Protein AF-A0A7S2KKJ2-F1 (afdb_monomer_lite)

Foldseek 3Di:
DAQLEDEDADEDDDPDDDPPLVVVLVVCVVLPQCDCLLVYRSVRGHYHYHYHHDDPVLVVCVPPPVNPDPSDDDDDDDAFDPQDPVRDDPQVQLFVQLLVQLSVCVVVVVQPFFGGDWGKGWDFDWDADPVRDIHTQATPDMDIGTDGHPPDDPVVNVVSSCVRRVPVSGDPSRD

Radius of gyration: 21.84 Å; chains: 1; bounding box: 57×30×58 Å

Structure (mmCIF, N/CA/C/O backbone):
data_AF-A0A7S2KKJ2-F1
#
_entry.id   AF-A0A7S2KKJ2-F1
#
loop_
_atom_site.group_PDB
_atom_site.id
_atom_site.type_symbol
_atom_site.label_atom_id
_atom_site.label_alt_id
_atom_site.label_comp_id
_atom_site.label_asym_id
_atom_site.label_entity_id
_atom_site.label_seq_id
_atom_site.pdbx_PDB_ins_code
_atom_site.Cartn_x
_atom_site.Cartn_y
_atom_site.Cartn_z
_atom_site.occupancy
_atom_site.B_iso_or_equiv
_atom_site.auth_seq_id
_atom_site.auth_comp_id
_atom_site.auth_asym_id
_atom_site.auth_atom_id
_atom_site.pdbx_PDB_model_num
ATOM 1 N N . ALA A 1 1 ? 9.926 9.184 -8.977 1.00 64.06 1 ALA A N 1
ATOM 2 C CA . ALA A 1 1 ? 9.101 9.483 -10.165 1.00 64.06 1 ALA A CA 1
ATOM 3 C C . ALA A 1 1 ? 8.573 10.907 -10.055 1.00 64.06 1 ALA A C 1
ATOM 5 O O . ALA A 1 1 ? 8.377 11.385 -8.942 1.00 64.06 1 ALA A O 1
ATOM 6 N N . LYS A 1 2 ? 8.383 11.582 -11.185 1.00 77.19 2 LYS A N 1
ATOM 7 C CA . LYS A 1 2 ? 7.721 12.893 -11.295 1.00 77.19 2 LYS A CA 1
ATOM 8 C C . LYS A 1 2 ? 6.776 12.827 -12.502 1.00 77.19 2 LYS A C 1
ATOM 10 O O . LYS A 1 2 ? 6.754 11.793 -13.167 1.00 77.19 2 LYS A O 1
ATOM 15 N N . SER A 1 3 ? 5.989 13.870 -12.767 1.00 83.69 3 SER A N 1
ATOM 16 C CA . SER A 1 3 ? 5.039 13.913 -13.890 1.00 83.69 3 SER A CA 1
ATOM 17 C C . SER A 1 3 ? 5.644 13.316 -15.166 1.00 83.69 3 SER A C 1
ATOM 19 O O . SER A 1 3 ? 6.668 13.799 -15.650 1.00 83.69 3 SER A O 1
ATOM 21 N N . SER A 1 4 ? 5.037 12.227 -15.644 1.00 89.06 4 SER A N 1
ATOM 22 C CA . SER A 1 4 ? 5.403 11.512 -16.874 1.00 89.06 4 SER A CA 1
ATOM 23 C C . SER A 1 4 ? 6.849 10.975 -16.946 1.00 89.06 4 SER A C 1
ATOM 25 O O . SER A 1 4 ? 7.336 10.700 -18.042 1.00 89.06 4 SER A O 1
ATOM 27 N N . MET A 1 5 ? 7.550 10.790 -15.815 1.00 94.38 5 MET A N 1
ATOM 28 C CA . MET A 1 5 ? 8.922 10.253 -15.789 1.00 94.38 5 MET A CA 1
ATOM 29 C C . MET A 1 5 ? 9.211 9.334 -14.589 1.00 94.38 5 MET A C 1
ATOM 31 O O . MET A 1 5 ? 9.003 9.690 -13.420 1.00 94.38 5 MET A O 1
ATOM 35 N N . VAL A 1 6 ? 9.829 8.186 -14.880 1.00 96.19 6 VAL A N 1
ATOM 36 C CA . VAL A 1 6 ? 10.469 7.292 -13.907 1.00 96.19 6 VAL A CA 1
ATOM 37 C C . VAL A 1 6 ? 11.965 7.194 -14.212 1.00 96.19 6 VAL A C 1
ATOM 39 O O . VAL A 1 6 ? 12.354 6.928 -15.343 1.00 96.19 6 VAL A O 1
ATOM 42 N N . MET A 1 7 ? 12.805 7.398 -13.196 1.00 95.81 7 MET A N 1
ATOM 43 C CA . MET A 1 7 ? 14.255 7.222 -13.292 1.00 95.81 7 MET A CA 1
ATOM 44 C C . MET A 1 7 ? 14.689 6.106 -12.347 1.00 95.81 7 MET A C 1
ATOM 46 O O . MET A 1 7 ? 14.375 6.160 -11.157 1.00 95.81 7 MET A O 1
ATOM 50 N N . LEU A 1 8 ? 15.397 5.117 -12.885 1.00 95.50 8 LEU A N 1
ATOM 51 C CA . LEU A 1 8 ? 16.064 4.063 -12.135 1.00 95.50 8 LEU A CA 1
ATOM 52 C C . LEU A 1 8 ? 17.556 4.399 -12.067 1.00 95.50 8 LEU A C 1
ATOM 54 O O . LEU A 1 8 ? 18.189 4.538 -13.110 1.00 95.50 8 LEU A O 1
ATOM 58 N N . LEU A 1 9 ? 18.094 4.543 -10.857 1.00 94.88 9 LEU A N 1
ATOM 59 C CA . LEU A 1 9 ? 19.496 4.882 -10.609 1.00 94.88 9 LEU A CA 1
ATOM 60 C C . LEU A 1 9 ? 20.117 3.946 -9.567 1.00 94.88 9 LEU A C 1
ATOM 62 O O . LEU A 1 9 ? 19.402 3.431 -8.706 1.00 94.88 9 LEU A O 1
ATOM 66 N N . GLY A 1 10 ? 21.434 3.762 -9.625 1.00 91.44 10 GLY A N 1
ATOM 67 C CA . GLY A 1 10 ? 22.194 2.997 -8.638 1.00 91.44 10 GLY A CA 1
ATOM 68 C C . GLY A 1 10 ? 23.185 2.034 -9.276 1.00 91.44 10 GLY A C 1
ATOM 69 O O . GLY A 1 10 ? 23.537 2.166 -10.445 1.00 91.44 10 GLY A O 1
ATOM 70 N N . GLU A 1 11 ? 23.617 1.051 -8.497 1.00 88.69 11 GLU A N 1
ATOM 71 C CA . GLU A 1 11 ? 24.604 0.058 -8.911 1.00 88.69 11 GLU A CA 1
ATOM 72 C C . GLU A 1 11 ? 23.984 -1.343 -8.918 1.00 88.69 11 GLU A C 1
ATOM 74 O O . GLU A 1 11 ? 23.250 -1.705 -7.997 1.00 88.69 11 GLU A O 1
ATOM 79 N N . ALA A 1 12 ? 24.299 -2.153 -9.927 1.00 85.81 12 ALA A N 1
ATOM 80 C CA . ALA A 1 12 ? 23.913 -3.560 -9.965 1.00 85.81 12 ALA A CA 1
ATOM 81 C C . ALA A 1 12 ? 25.053 -4.436 -10.495 1.00 85.81 12 ALA A C 1
ATOM 83 O O . ALA A 1 12 ? 25.620 -4.180 -11.556 1.00 85.81 12 ALA A O 1
ATOM 84 N N . CYS A 1 13 ? 25.346 -5.526 -9.784 1.00 83.06 13 CYS A N 1
ATOM 85 C CA . CYS A 1 13 ? 26.241 -6.584 -10.241 1.00 83.06 13 CYS A CA 1
ATOM 86 C C . CYS A 1 13 ? 25.420 -7.860 -10.458 1.00 83.06 13 CYS A C 1
ATOM 88 O O . CYS A 1 13 ? 25.014 -8.521 -9.503 1.00 83.06 13 CYS A O 1
ATOM 90 N N . THR A 1 14 ? 25.108 -8.186 -11.715 1.00 82.56 14 THR A N 1
ATOM 91 C CA . THR A 1 14 ? 24.285 -9.354 -12.060 1.00 82.56 14 THR A CA 1
ATOM 92 C C . THR A 1 14 ? 24.717 -9.980 -13.382 1.00 82.56 14 THR A C 1
ATOM 94 O O . THR A 1 14 ? 25.203 -9.297 -14.279 1.00 82.56 14 THR A O 1
ATOM 97 N N . LYS A 1 15 ? 24.516 -11.297 -13.508 1.00 85.50 15 LYS A N 1
ATOM 98 C CA . LYS A 1 15 ? 24.657 -12.038 -14.775 1.00 85.50 15 LYS A CA 1
ATOM 99 C C . LYS A 1 15 ? 23.343 -12.102 -15.563 1.00 85.50 15 LYS A C 1
ATOM 101 O O . LYS A 1 15 ? 23.320 -12.636 -16.668 1.00 85.50 15 LYS A O 1
ATOM 106 N N . ALA A 1 16 ? 22.242 -11.624 -14.984 1.00 89.50 16 ALA A N 1
ATOM 107 C CA . ALA A 1 16 ? 20.931 -11.673 -15.611 1.00 89.50 16 ALA A CA 1
ATOM 108 C C . ALA A 1 16 ? 20.824 -10.658 -16.758 1.00 89.50 16 ALA A C 1
ATOM 110 O O . ALA A 1 16 ? 21.252 -9.512 -16.633 1.00 89.50 16 ALA A O 1
ATOM 111 N N . SER A 1 17 ? 20.189 -11.067 -17.857 1.00 87.69 17 SER A N 1
ATOM 112 C CA . SER A 1 17 ? 19.736 -10.142 -18.895 1.00 87.69 17 SER A CA 1
ATOM 113 C C . SER A 1 17 ? 18.378 -9.581 -18.473 1.00 87.69 17 SER A C 1
ATOM 115 O O . SER A 1 17 ? 17.381 -10.301 -18.478 1.00 87.69 17 SER A O 1
ATOM 117 N N . VAL A 1 18 ? 18.353 -8.322 -18.027 1.00 89.19 18 VAL A N 1
ATOM 118 C CA . VAL A 1 18 ? 17.151 -7.671 -17.484 1.00 89.19 18 VAL A CA 1
ATOM 119 C C . VAL A 1 18 ? 16.740 -6.511 -18.381 1.00 89.19 18 VAL A C 1
ATOM 121 O O . VAL A 1 18 ? 17.512 -5.580 -18.601 1.00 89.19 18 VAL A O 1
ATOM 124 N N . SER A 1 19 ? 15.492 -6.532 -18.850 1.00 93.56 19 SER A N 1
ATOM 125 C CA . SER A 1 19 ? 14.857 -5.359 -19.451 1.00 93.56 19 SER A CA 1
ATOM 126 C C . SER A 1 19 ? 14.289 -4.471 -18.342 1.00 93.56 19 SER A C 1
ATOM 128 O O . SER A 1 19 ? 13.144 -4.634 -17.918 1.00 93.56 19 SER A O 1
ATOM 130 N N . TYR A 1 20 ? 15.111 -3.548 -17.830 1.00 93.94 20 TYR A N 1
ATOM 131 C CA . TYR A 1 20 ? 14.711 -2.636 -16.749 1.00 93.94 20 TYR A CA 1
ATOM 132 C C . TYR A 1 20 ? 13.476 -1.816 -17.113 1.00 93.94 20 TYR A C 1
ATOM 134 O O . TYR A 1 20 ? 12.579 -1.645 -16.292 1.00 93.94 20 TYR A O 1
ATOM 142 N N . GLU A 1 21 ? 13.407 -1.341 -18.356 1.00 95.12 21 GLU A N 1
ATOM 143 C CA . GLU A 1 21 ? 12.266 -0.567 -18.826 1.00 95.12 21 GLU A CA 1
ATOM 144 C C . GLU A 1 21 ? 10.975 -1.386 -18.776 1.00 95.12 21 GLU A C 1
ATOM 146 O O . GLU A 1 21 ? 9.972 -0.910 -18.243 1.00 95.12 21 GLU A O 1
ATOM 151 N N . GLN A 1 22 ? 11.001 -2.625 -19.275 1.00 96.00 22 GLN A N 1
ATOM 152 C CA . GLN A 1 22 ? 9.834 -3.501 -19.233 1.00 96.00 22 GLN A CA 1
ATOM 153 C C . GLN A 1 22 ? 9.398 -3.766 -17.789 1.00 96.00 22 GLN A C 1
ATOM 155 O O . GLN A 1 22 ? 8.221 -3.601 -17.480 1.00 96.00 22 GLN A O 1
ATOM 160 N N . ALA A 1 23 ? 10.339 -4.089 -16.897 1.00 96.06 23 ALA A N 1
ATOM 161 C CA . ALA A 1 23 ? 10.043 -4.326 -15.486 1.00 96.06 23 ALA A CA 1
ATOM 162 C C . ALA A 1 23 ? 9.396 -3.099 -14.815 1.00 96.06 23 ALA A C 1
ATOM 164 O O . ALA A 1 23 ? 8.416 -3.228 -14.080 1.00 96.06 23 ALA A O 1
ATOM 165 N N . ILE A 1 24 ? 9.894 -1.892 -15.108 1.00 96.62 24 ILE A N 1
ATOM 166 C CA . ILE A 1 24 ? 9.323 -0.634 -14.607 1.00 96.62 24 ILE A CA 1
ATOM 167 C C . ILE A 1 24 ? 7.906 -0.426 -15.154 1.00 96.62 24 ILE A C 1
ATOM 169 O O . ILE A 1 24 ? 6.990 -0.116 -14.390 1.00 96.62 24 ILE A O 1
ATOM 173 N N . ARG A 1 25 ? 7.696 -0.613 -16.462 1.00 97.38 25 ARG A N 1
ATOM 174 C CA . ARG A 1 25 ? 6.374 -0.457 -17.092 1.00 97.38 25 ARG A CA 1
ATOM 175 C C . ARG A 1 25 ? 5.363 -1.464 -16.550 1.00 97.38 25 ARG A C 1
ATOM 177 O O . ARG A 1 25 ? 4.230 -1.083 -16.266 1.00 97.38 25 ARG A O 1
ATOM 184 N N . GLU A 1 26 ? 5.764 -2.715 -16.349 1.00 97.50 26 GLU A N 1
ATOM 185 C CA . GLU A 1 26 ? 4.922 -3.758 -15.758 1.00 97.50 26 GLU A CA 1
ATOM 186 C C . GLU A 1 26 ? 4.554 -3.442 -14.305 1.00 97.50 26 GLU A C 1
ATOM 188 O O . GLU A 1 26 ? 3.384 -3.563 -13.940 1.00 97.50 26 GLU A O 1
ATOM 193 N N . ALA A 1 27 ? 5.503 -2.957 -13.499 1.00 96.75 27 ALA A N 1
ATOM 194 C CA . ALA A 1 27 ? 5.236 -2.541 -12.124 1.00 96.75 27 ALA A CA 1
ATOM 195 C C . ALA A 1 27 ? 4.237 -1.371 -12.060 1.00 96.75 27 ALA A C 1
ATOM 197 O O . ALA A 1 27 ? 3.259 -1.424 -11.313 1.00 96.75 27 ALA A O 1
ATOM 198 N N . VAL A 1 28 ? 4.427 -0.335 -12.885 1.00 96.56 28 VAL A N 1
ATOM 199 C CA . VAL A 1 28 ? 3.517 0.824 -12.952 1.00 96.56 28 VAL A CA 1
ATOM 200 C C . VAL A 1 28 ? 2.124 0.408 -13.442 1.00 96.56 28 VAL A C 1
ATOM 202 O O . VAL A 1 28 ? 1.109 0.814 -12.863 1.00 96.56 28 VAL A O 1
ATOM 205 N N . LYS A 1 29 ? 2.063 -0.473 -14.448 1.00 96.56 29 LYS A N 1
ATOM 206 C CA . LYS A 1 29 ? 0.815 -1.065 -14.942 1.00 96.56 29 LYS A CA 1
ATOM 207 C C . LYS A 1 29 ? 0.094 -1.865 -13.856 1.00 96.56 29 LYS A C 1
ATOM 209 O O . LYS A 1 29 ? -1.114 -1.711 -13.709 1.00 96.56 29 LYS A O 1
ATOM 214 N N . ALA A 1 30 ? 0.812 -2.682 -13.083 1.00 95.50 30 ALA A N 1
ATOM 215 C CA . ALA A 1 30 ? 0.241 -3.499 -12.009 1.00 95.50 30 ALA A CA 1
ATOM 216 C C . ALA A 1 30 ? -0.351 -2.650 -10.872 1.00 95.50 30 ALA A C 1
ATOM 218 O O . ALA A 1 30 ? -1.365 -3.021 -10.279 1.00 95.50 30 ALA A O 1
ATOM 219 N N . VAL A 1 31 ? 0.238 -1.483 -10.595 1.00 95.06 31 VAL A N 1
ATOM 220 C CA . VAL A 1 31 ? -0.334 -0.509 -9.655 1.00 95.06 31 VAL A CA 1
ATOM 221 C C . VAL A 1 31 ? -1.624 0.111 -10.213 1.00 95.06 31 VAL A C 1
ATOM 223 O O . VAL A 1 31 ? -2.546 0.383 -9.444 1.00 95.06 31 VAL A O 1
ATOM 226 N N . GLY A 1 32 ? -1.752 0.250 -11.535 1.00 94.44 32 GLY A N 1
ATOM 227 C CA . GLY A 1 32 ? -2.963 0.728 -12.219 1.00 94.44 32 GLY A CA 1
ATOM 228 C C . GLY A 1 32 ? -2.856 2.144 -12.790 1.00 94.44 32 GLY A C 1
ATOM 229 O O . GLY A 1 32 ? -3.879 2.782 -13.038 1.00 94.44 32 GLY A O 1
ATOM 230 N N . TYR A 1 33 ? -1.632 2.644 -12.961 1.00 95.62 33 TYR A N 1
ATOM 231 C CA . TYR A 1 33 ? -1.333 3.920 -13.611 1.00 95.62 33 TYR A CA 1
ATOM 232 C C . TYR A 1 33 ? -1.288 3.735 -15.134 1.00 95.62 33 TYR A C 1
ATOM 234 O O . TYR A 1 33 ? -0.262 3.347 -15.691 1.00 95.62 33 TYR A O 1
ATOM 242 N N . ASP A 1 34 ? -2.421 3.950 -15.798 1.00 95.31 34 ASP A N 1
ATOM 243 C CA . ASP A 1 34 ? -2.659 3.683 -17.226 1.00 95.31 34 ASP A CA 1
ATOM 244 C C . ASP A 1 34 ? -3.211 4.896 -18.000 1.00 95.31 34 ASP A C 1
ATOM 246 O O . ASP A 1 34 ? -3.688 4.738 -19.127 1.00 95.31 34 ASP A O 1
ATOM 250 N N . SER A 1 35 ? -3.176 6.083 -17.386 1.00 94.38 35 SER A N 1
ATOM 251 C CA . SER A 1 35 ? -3.511 7.358 -18.017 1.00 94.38 35 SER A CA 1
ATOM 252 C C . SER A 1 35 ? -2.870 8.529 -17.269 1.00 94.38 35 SER A C 1
ATOM 254 O O . SER A 1 35 ? -2.762 8.516 -16.039 1.00 94.38 35 SER A O 1
ATOM 256 N N . ASP A 1 36 ? -2.497 9.586 -17.994 1.00 92.06 36 ASP A N 1
ATOM 257 C CA . ASP A 1 36 ? -1.934 10.800 -17.386 1.00 92.06 36 ASP A CA 1
ATOM 258 C C . ASP A 1 36 ? -2.922 11.474 -16.418 1.00 92.06 36 ASP A C 1
ATOM 260 O O . ASP A 1 36 ? -2.512 12.029 -15.400 1.00 92.06 36 ASP A O 1
ATOM 264 N N . ASP A 1 37 ? -4.231 11.317 -16.643 1.00 91.25 37 ASP A N 1
ATOM 265 C CA . ASP A 1 37 ? -5.276 11.780 -15.721 1.00 91.25 37 ASP A CA 1
ATOM 266 C C . ASP A 1 37 ? -5.208 11.106 -14.346 1.00 91.25 37 ASP A C 1
ATOM 268 O O . ASP A 1 37 ? -5.668 11.679 -13.355 1.00 91.25 37 ASP A O 1
ATOM 272 N N . LYS A 1 38 ? -4.661 9.886 -14.264 1.00 92.19 38 LYS A N 1
ATOM 273 C CA . LYS A 1 38 ? -4.392 9.182 -13.000 1.00 92.19 38 LYS A CA 1
ATOM 274 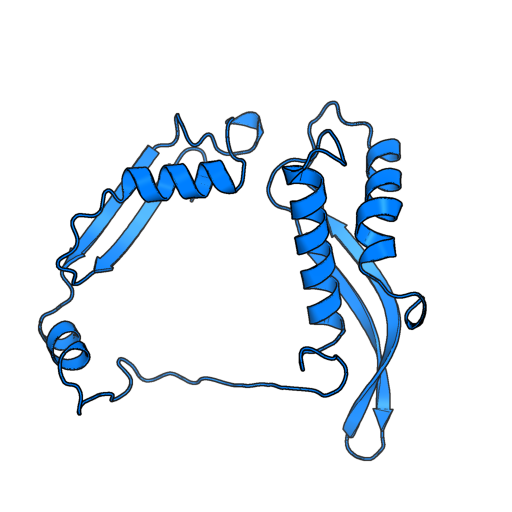C C . LYS A 1 38 ? -3.032 9.559 -12.402 1.00 92.19 38 LYS A C 1
ATOM 276 O O . LYS A 1 38 ? -2.701 9.063 -11.333 1.00 92.19 38 LYS A O 1
ATOM 281 N N . GLY A 1 39 ? -2.273 10.441 -13.050 1.00 91.69 39 GLY A N 1
ATOM 282 C CA . GLY A 1 39 ? -0.980 10.964 -12.606 1.00 91.69 39 GLY A CA 1
ATOM 283 C C . GLY A 1 39 ? 0.232 10.356 -13.317 1.00 91.69 39 GLY A C 1
ATOM 284 O O . GLY A 1 39 ? 1.325 10.917 -13.218 1.00 91.69 39 GLY A O 1
ATOM 285 N N . LEU A 1 40 ? 0.059 9.231 -14.020 1.00 95.00 40 LEU A N 1
ATOM 286 C CA . LEU A 1 40 ? 1.098 8.556 -14.798 1.00 95.00 40 LEU A CA 1
ATOM 287 C C . LEU A 1 40 ? 0.454 7.526 -15.744 1.00 95.00 40 LEU A C 1
ATOM 289 O O . LEU A 1 40 ? -0.448 6.797 -15.328 1.00 95.00 40 LEU A O 1
ATOM 293 N N . ASP A 1 41 ? 0.950 7.409 -16.975 1.00 96.25 41 ASP A N 1
ATOM 294 C CA . ASP A 1 41 ? 0.595 6.322 -17.898 1.00 96.25 41 ASP A CA 1
ATOM 295 C C . ASP A 1 41 ? 1.818 5.443 -18.193 1.00 96.25 41 ASP A C 1
ATOM 297 O O . ASP A 1 41 ? 2.829 5.900 -18.734 1.00 96.25 41 ASP A O 1
ATOM 301 N N . TRP A 1 42 ? 1.724 4.150 -17.864 1.00 96.88 42 TRP A N 1
ATOM 302 C CA . TRP A 1 42 ? 2.783 3.170 -18.119 1.00 96.88 42 TRP A CA 1
ATOM 303 C C . TRP A 1 42 ? 3.190 3.058 -19.598 1.00 96.88 42 TRP A C 1
ATOM 305 O O . TRP A 1 42 ? 4.283 2.563 -19.881 1.00 96.88 42 TRP A O 1
ATOM 315 N N . ARG A 1 43 ? 2.342 3.491 -20.541 1.00 96.31 43 ARG A N 1
ATOM 316 C CA . ARG A 1 43 ? 2.591 3.443 -21.993 1.00 96.31 43 ARG A CA 1
ATOM 317 C C . ARG A 1 43 ? 3.412 4.630 -22.477 1.00 96.31 43 ARG A C 1
ATOM 319 O O . ARG A 1 43 ? 4.294 4.449 -23.309 1.00 96.31 43 ARG A O 1
ATOM 326 N N . THR A 1 44 ? 3.125 5.825 -21.964 1.00 96.00 44 THR A N 1
ATOM 327 C CA . THR A 1 44 ? 3.695 7.089 -22.461 1.00 96.00 44 THR A CA 1
ATOM 328 C C . THR A 1 44 ? 4.780 7.655 -21.552 1.00 96.00 44 THR A C 1
ATOM 330 O O . THR A 1 44 ? 5.534 8.521 -21.989 1.00 96.00 44 THR A O 1
ATOM 333 N N . MET A 1 45 ? 4.907 7.166 -20.311 1.00 95.69 45 MET A N 1
ATOM 334 C CA . MET A 1 45 ? 5.931 7.657 -19.391 1.00 95.69 45 MET A CA 1
ATOM 335 C C . MET A 1 45 ? 7.345 7.477 -19.955 1.00 95.69 45 MET A C 1
ATOM 337 O O . MET A 1 45 ? 7.687 6.435 -20.532 1.00 95.69 45 MET A O 1
ATOM 341 N N . ASN A 1 46 ? 8.180 8.485 -19.712 1.00 96.25 46 ASN A N 1
ATOM 342 C CA . ASN A 1 46 ? 9.608 8.433 -19.979 1.00 96.25 46 ASN A CA 1
ATOM 343 C C . ASN A 1 46 ? 10.290 7.563 -18.922 1.00 96.25 46 ASN A C 1
ATOM 345 O O . ASN A 1 46 ? 10.109 7.780 -17.721 1.00 96.25 46 ASN A O 1
ATOM 349 N N . VAL A 1 47 ? 11.099 6.603 -19.367 1.00 96.31 47 VAL A N 1
ATOM 350 C CA . VAL A 1 47 ? 11.896 5.749 -18.484 1.00 96.31 47 VAL A CA 1
ATOM 351 C C . VAL A 1 47 ? 13.370 6.055 -18.710 1.00 96.31 47 VAL A C 1
ATOM 353 O O . VAL A 1 47 ? 13.878 5.902 -19.816 1.00 96.31 47 VAL A O 1
ATOM 356 N N . ILE A 1 48 ? 14.050 6.509 -17.660 1.00 95.62 48 ILE A N 1
ATOM 357 C CA . ILE A 1 48 ? 15.490 6.776 -17.670 1.00 95.62 48 ILE A CA 1
ATOM 358 C C . ILE A 1 48 ? 16.169 5.699 -16.832 1.00 95.62 48 ILE A C 1
ATOM 360 O O . ILE A 1 48 ? 15.851 5.541 -15.653 1.00 95.62 48 ILE A O 1
ATOM 364 N N . VAL A 1 49 ? 17.105 4.965 -17.428 1.00 94.62 49 VAL A N 1
ATOM 365 C CA . VAL A 1 49 ? 17.886 3.932 -16.738 1.00 94.62 49 VAL A CA 1
ATOM 366 C C . VAL A 1 49 ? 19.333 4.403 -16.639 1.00 94.62 49 VAL A C 1
ATOM 368 O O . VAL A 1 49 ? 20.017 4.532 -17.649 1.00 94.62 49 VAL A O 1
ATOM 371 N N . ALA A 1 50 ? 19.778 4.663 -15.414 1.00 94.31 50 ALA A N 1
ATOM 372 C CA . ALA A 1 50 ? 21.125 5.091 -15.052 1.00 94.31 50 ALA A CA 1
ATOM 373 C C . ALA A 1 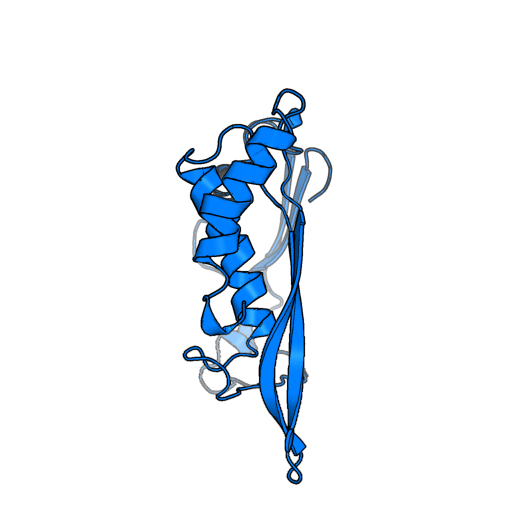50 ? 21.709 4.115 -14.014 1.00 94.31 50 ALA A C 1
ATOM 375 O O . ALA A 1 50 ? 21.956 4.479 -12.865 1.00 94.31 50 ALA A O 1
ATOM 376 N N . ILE A 1 51 ? 21.840 2.845 -14.413 1.00 91.69 51 ILE A N 1
ATOM 377 C CA . ILE A 1 51 ? 22.436 1.785 -13.591 1.00 91.69 51 ILE A CA 1
ATOM 378 C C . ILE A 1 51 ? 23.894 1.586 -13.995 1.00 91.69 51 ILE A C 1
ATOM 380 O O . ILE A 1 51 ? 24.181 1.328 -15.164 1.00 91.69 51 ILE A O 1
ATOM 384 N N . GLU A 1 52 ? 24.791 1.658 -13.018 1.00 88.12 52 GLU A N 1
ATOM 385 C CA . GLU A 1 52 ? 26.215 1.375 -13.184 1.00 88.12 52 GLU A CA 1
ATOM 386 C C . GLU A 1 52 ? 26.578 0.000 -12.607 1.00 88.12 52 GLU A C 1
ATOM 388 O O . GLU A 1 52 ? 25.834 -0.599 -11.826 1.00 88.12 52 GLU A O 1
ATOM 393 N N . ALA A 1 53 ? 27.724 -0.539 -13.018 1.00 82.00 53 ALA A N 1
ATOM 394 C CA . ALA A 1 53 ? 28.260 -1.738 -12.387 1.00 82.00 53 ALA A CA 1
ATOM 395 C C . ALA A 1 53 ? 28.740 -1.399 -10.971 1.00 82.00 53 ALA A C 1
ATOM 397 O O . ALA A 1 53 ? 29.339 -0.345 -10.760 1.00 82.00 53 ALA A O 1
ATOM 398 N N . SER A 1 54 ? 28.515 -2.303 -10.014 1.00 77.75 54 SER A N 1
ATOM 399 C CA . SER A 1 54 ? 29.011 -2.098 -8.652 1.00 77.75 54 SER A CA 1
ATOM 400 C C . SER A 1 54 ? 30.530 -1.969 -8.617 1.00 77.75 54 SER A C 1
ATOM 402 O O . SER A 1 54 ? 31.234 -2.672 -9.348 1.00 77.75 54 SER A O 1
ATOM 404 N N . SER A 1 55 ? 31.041 -1.106 -7.736 1.00 76.25 55 SER A N 1
ATOM 405 C CA . SER A 1 55 ? 32.491 -0.962 -7.574 1.00 76.25 55 SER A CA 1
ATOM 406 C C . SER A 1 55 ? 33.163 -2.308 -7.221 1.00 76.25 55 SER A C 1
ATOM 408 O O . SER A 1 55 ? 32.569 -3.122 -6.503 1.00 76.25 55 SER A O 1
ATOM 410 N N . PRO A 1 56 ? 34.405 -2.570 -7.681 1.00 68.25 56 PRO A N 1
ATOM 411 C CA . PRO A 1 56 ? 35.101 -3.833 -7.413 1.00 68.25 56 PRO A CA 1
ATOM 412 C C . PRO A 1 56 ? 35.2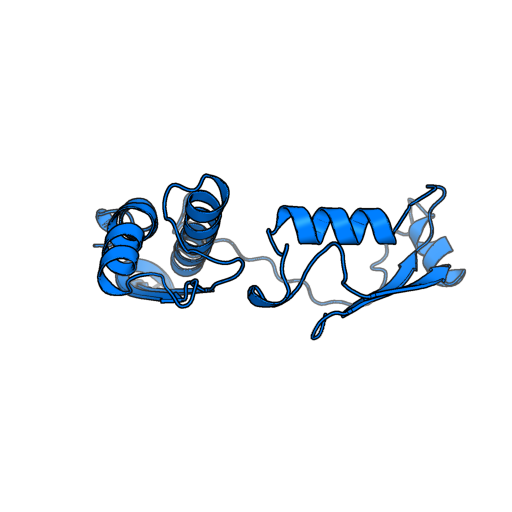38 -4.173 -5.920 1.00 68.25 56 PRO A C 1
ATOM 414 O O . PRO A 1 56 ? 35.182 -5.346 -5.559 1.00 68.25 56 PRO A O 1
ATOM 417 N N . ASP A 1 57 ? 35.370 -3.157 -5.059 1.00 66.50 57 ASP A N 1
ATOM 418 C CA . ASP A 1 57 ? 35.446 -3.307 -3.599 1.00 66.50 57 ASP A CA 1
ATOM 419 C C . ASP A 1 57 ? 34.130 -3.846 -3.010 1.00 66.50 57 ASP A C 1
ATOM 421 O O . ASP A 1 57 ? 34.122 -4.839 -2.281 1.00 66.50 57 ASP A O 1
ATOM 425 N N . LEU A 1 58 ? 32.992 -3.265 -3.408 1.00 62.41 58 LEU A N 1
ATOM 426 C CA . LEU A 1 58 ? 31.666 -3.722 -2.981 1.00 62.41 58 LEU A CA 1
ATOM 427 C C . LEU A 1 58 ? 31.311 -5.094 -3.570 1.00 62.41 58 LEU A C 1
ATOM 429 O O . LEU A 1 58 ? 30.737 -5.934 -2.877 1.00 62.41 58 LEU A O 1
ATOM 433 N N . ALA A 1 59 ? 31.685 -5.345 -4.827 1.00 62.75 59 ALA A N 1
ATOM 434 C CA . ALA A 1 59 ? 31.447 -6.623 -5.492 1.00 62.75 59 ALA A CA 1
ATOM 435 C C . ALA A 1 59 ? 32.224 -7.775 -4.831 1.00 62.75 59 ALA A C 1
ATOM 437 O O . ALA A 1 59 ? 31.682 -8.868 -4.672 1.00 62.75 59 ALA A O 1
ATOM 438 N N . PHE A 1 60 ? 33.466 -7.530 -4.398 1.00 60.41 60 PHE A N 1
ATOM 439 C CA . PHE A 1 60 ? 34.274 -8.514 -3.676 1.00 60.41 60 PHE A CA 1
ATOM 440 C C . PHE A 1 60 ? 33.681 -8.843 -2.300 1.00 60.41 60 PHE A C 1
ATOM 442 O O . PHE A 1 60 ? 33.570 -10.015 -1.940 1.00 60.41 60 PHE A O 1
ATOM 449 N N . ARG A 1 61 ? 33.221 -7.824 -1.560 1.00 60.31 61 ARG A N 1
ATOM 450 C CA . ARG A 1 61 ? 32.574 -8.003 -0.248 1.00 60.31 61 ARG A CA 1
ATOM 451 C C . ARG A 1 61 ? 31.266 -8.795 -0.332 1.00 60.31 61 ARG A C 1
ATOM 453 O O . ARG A 1 61 ? 30.965 -9.544 0.586 1.00 60.31 61 ARG A O 1
ATOM 460 N N . ALA A 1 62 ? 30.517 -8.665 -1.427 1.00 60.09 62 ALA A N 1
ATOM 461 C CA . ALA A 1 62 ? 29.289 -9.428 -1.658 1.00 60.09 62 ALA A CA 1
ATOM 462 C C . ALA A 1 62 ? 29.532 -10.889 -2.097 1.00 60.09 62 ALA A C 1
ATOM 464 O O . ALA A 1 62 ? 28.656 -11.729 -1.913 1.00 60.09 62 ALA A O 1
ATOM 465 N N . ALA A 1 63 ? 30.691 -11.192 -2.695 1.00 61.28 63 ALA A N 1
ATOM 466 C CA . ALA A 1 63 ? 31.024 -12.518 -3.228 1.00 61.28 63 ALA A CA 1
ATOM 467 C C . ALA A 1 63 ? 31.750 -13.435 -2.227 1.00 61.28 63 ALA A C 1
ATOM 469 O O . ALA A 1 63 ? 31.847 -14.639 -2.454 1.00 61.28 63 ALA A O 1
ATOM 470 N N . ALA A 1 64 ? 32.284 -12.878 -1.143 1.00 61.16 64 ALA A N 1
ATOM 471 C CA . ALA A 1 64 ? 32.958 -13.639 -0.104 1.00 61.16 64 ALA A CA 1
ATOM 472 C C . ALA A 1 64 ? 31.930 -14.177 0.908 1.00 61.16 64 ALA A C 1
ATOM 474 O O . ALA A 1 64 ? 31.449 -13.437 1.763 1.00 61.16 64 ALA A O 1
ATOM 475 N N . GLU A 1 65 ? 31.614 -15.474 0.815 1.00 58.31 65 GLU A N 1
ATOM 476 C CA . GLU A 1 65 ? 30.665 -16.181 1.699 1.00 58.31 65 GLU A CA 1
ATOM 477 C C . GLU A 1 65 ? 31.014 -16.031 3.195 1.00 58.31 65 GLU A C 1
ATOM 479 O O . GLU A 1 65 ? 30.117 -15.928 4.029 1.00 58.31 65 GLU A O 1
ATOM 484 N N . ASP A 1 66 ? 32.305 -15.901 3.520 1.00 55.06 66 ASP A N 1
ATOM 485 C CA . ASP A 1 66 ? 32.816 -15.720 4.888 1.00 55.06 66 ASP A CA 1
ATOM 486 C C . ASP A 1 66 ? 33.030 -14.246 5.295 1.00 55.06 66 ASP A C 1
ATOM 488 O O . ASP A 1 66 ? 33.377 -13.956 6.441 1.00 55.06 66 ASP A O 1
ATOM 492 N N . ALA A 1 67 ? 32.819 -13.291 4.380 1.00 52.62 67 ALA A N 1
ATOM 493 C CA . ALA A 1 67 ? 32.965 -11.854 4.628 1.00 52.62 67 ALA A CA 1
ATOM 494 C C . ALA A 1 67 ? 31.617 -11.123 4.603 1.00 52.62 67 ALA A C 1
ATOM 496 O O . ALA A 1 67 ? 31.530 -9.981 4.147 1.00 52.62 67 ALA A O 1
ATOM 497 N N . ALA A 1 68 ? 30.579 -11.741 5.176 1.00 54.09 68 ALA A N 1
ATOM 498 C CA . ALA A 1 68 ? 29.292 -11.113 5.486 1.00 54.09 68 ALA A CA 1
ATOM 499 C C . ALA A 1 68 ? 29.407 -10.010 6.571 1.00 54.09 68 ALA A C 1
ATOM 501 O O . ALA A 1 68 ? 28.565 -9.874 7.456 1.00 54.09 68 ALA A O 1
ATOM 502 N N . GLY A 1 69 ? 30.475 -9.213 6.540 1.00 56.22 69 GLY A N 1
ATOM 503 C CA . GLY A 1 69 ? 30.583 -7.978 7.294 1.00 56.22 69 GLY A CA 1
ATOM 504 C C . GLY A 1 69 ? 29.669 -6.935 6.665 1.00 56.22 69 GLY A C 1
ATOM 505 O O . GLY A 1 69 ? 29.752 -6.692 5.459 1.00 56.22 69 GLY A O 1
ATOM 506 N N . ALA A 1 70 ? 28.813 -6.320 7.487 1.00 58.12 70 ALA A N 1
ATOM 507 C CA . ALA A 1 70 ? 27.852 -5.291 7.091 1.00 58.12 70 ALA A CA 1
ATOM 508 C C . ALA A 1 70 ? 28.442 -4.355 6.020 1.00 58.12 70 ALA A C 1
ATOM 510 O O . ALA A 1 70 ? 29.464 -3.701 6.250 1.00 58.12 70 ALA A O 1
ATOM 511 N N . GLY A 1 71 ? 27.823 -4.337 4.830 1.00 60.84 71 GLY A N 1
ATOM 512 C CA . GLY A 1 71 ? 28.331 -3.616 3.655 1.00 60.84 71 GLY A CA 1
ATOM 513 C C . GLY A 1 71 ? 28.678 -2.162 3.973 1.00 60.84 71 GLY A C 1
ATOM 514 O O . GLY A 1 71 ? 29.731 -1.679 3.559 1.00 60.84 71 GLY A O 1
ATOM 515 N N . GLN A 1 72 ? 27.867 -1.524 4.825 1.00 70.88 72 GLN A N 1
ATOM 516 C CA . GLN A 1 72 ? 28.157 -0.254 5.488 1.00 70.88 72 GLN A CA 1
ATOM 517 C C . GLN A 1 72 ? 27.682 -0.278 6.954 1.00 70.88 72 GLN A C 1
ATOM 519 O O . GLN A 1 72 ? 26.750 -1.023 7.274 1.00 70.88 72 GLN A O 1
ATOM 524 N N . PRO A 1 73 ? 28.280 0.530 7.852 1.00 77.56 73 PRO A N 1
ATOM 525 C CA . PRO A 1 73 ? 27.763 0.713 9.204 1.00 77.56 73 PRO A CA 1
ATOM 526 C C . PRO A 1 73 ? 26.316 1.220 9.168 1.00 77.56 73 PRO A C 1
ATOM 528 O O . PRO A 1 73 ? 26.029 2.251 8.561 1.00 77.56 73 PRO A O 1
ATOM 531 N N . CYS A 1 74 ? 25.404 0.512 9.828 1.00 82.44 74 CYS A N 1
ATOM 532 C CA . CYS A 1 74 ? 24.016 0.931 9.985 1.00 82.44 74 CYS A CA 1
ATOM 533 C C . CYS A 1 74 ? 23.509 0.576 11.385 1.00 82.44 74 CYS A C 1
ATOM 535 O O . CYS A 1 74 ? 24.013 -0.349 12.023 1.00 82.44 74 CYS A O 1
ATOM 537 N N . VAL A 1 75 ? 22.507 1.315 11.861 1.00 89.19 75 VAL A N 1
ATOM 538 C CA . VAL A 1 75 ? 21.734 0.943 13.049 1.00 89.19 75 VAL A CA 1
ATOM 539 C C . VAL A 1 75 ? 20.421 0.355 12.558 1.00 89.19 75 VAL A C 1
ATOM 541 O O . VAL A 1 75 ? 19.647 1.039 11.890 1.00 89.19 75 VAL A O 1
ATOM 544 N N . ALA A 1 76 ? 20.183 -0.910 12.881 1.00 89.88 76 ALA 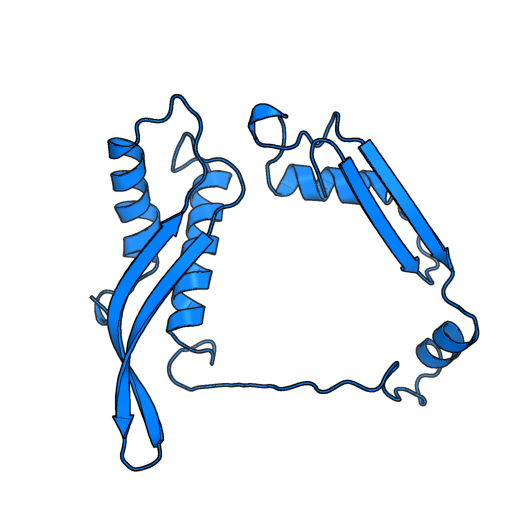A N 1
ATOM 545 C CA . ALA A 1 76 ? 18.920 -1.581 12.623 1.00 89.88 76 ALA A CA 1
ATOM 546 C C . ALA A 1 76 ? 18.213 -1.837 13.956 1.00 89.88 76 ALA A C 1
ATOM 548 O O . ALA A 1 76 ? 18.815 -2.376 14.884 1.00 89.88 76 ALA A O 1
ATOM 549 N N . CYS A 1 77 ? 16.937 -1.468 14.039 1.00 93.56 77 CYS A N 1
ATOM 550 C CA . CYS A 1 77 ? 16.091 -1.741 15.196 1.00 93.56 77 CYS A CA 1
ATOM 551 C C . CYS A 1 77 ? 14.966 -2.688 14.783 1.00 93.56 77 CYS A C 1
ATOM 553 O O . CYS A 1 77 ? 14.255 -2.425 13.814 1.00 93.56 77 CYS A O 1
ATOM 555 N N . GLY A 1 78 ? 14.798 -3.772 15.536 1.00 95.94 78 GLY A N 1
ATOM 556 C CA . GLY A 1 78 ? 13.618 -4.628 15.471 1.00 95.94 78 GLY A CA 1
ATOM 557 C C . GLY A 1 78 ? 12.668 -4.296 16.617 1.00 95.94 78 GLY A C 1
ATOM 558 O O . GLY A 1 78 ? 13.114 -3.972 17.716 1.00 95.94 78 GLY A O 1
ATOM 559 N N . TYR A 1 79 ? 11.365 -4.385 16.367 1.00 95.56 79 TYR A N 1
ATOM 560 C CA . TYR A 1 79 ? 10.335 -4.215 17.385 1.00 95.56 79 TYR A CA 1
ATOM 561 C C . TYR A 1 79 ? 9.237 -5.257 17.182 1.00 95.56 79 TYR A C 1
ATOM 563 O O . TYR A 1 79 ? 8.877 -5.561 16.045 1.00 95.56 79 TYR A O 1
ATOM 571 N N . ALA A 1 80 ? 8.716 -5.790 18.282 1.00 96.56 80 ALA A N 1
ATOM 572 C CA . ALA A 1 80 ? 7.584 -6.700 18.296 1.00 96.56 80 ALA A CA 1
ATOM 573 C C . ALA A 1 80 ? 6.747 -6.443 19.551 1.00 96.56 80 ALA A C 1
ATOM 575 O O . ALA A 1 80 ? 7.278 -6.062 20.592 1.00 96.56 80 ALA A O 1
ATOM 576 N N . THR A 1 81 ? 5.446 -6.675 19.440 1.00 94.50 81 THR A N 1
ATOM 577 C CA . THR A 1 81 ? 4.469 -6.504 20.523 1.00 94.50 81 THR A CA 1
ATOM 578 C C . THR A 1 81 ? 3.429 -7.620 20.447 1.00 94.50 81 THR A C 1
ATOM 580 O O . THR A 1 81 ? 3.263 -8.236 19.398 1.00 94.50 81 THR A O 1
ATOM 583 N N . ASP A 1 82 ? 2.754 -7.951 21.541 1.00 93.94 82 ASP A N 1
ATOM 584 C CA . ASP A 1 82 ? 1.709 -8.980 21.583 1.00 93.94 82 ASP A CA 1
ATOM 585 C C . ASP A 1 82 ? 0.288 -8.433 21.375 1.00 93.94 82 ASP A C 1
ATOM 587 O O . ASP A 1 82 ? -0.670 -9.204 21.346 1.00 93.94 82 ASP A O 1
ATOM 591 N N . GLU A 1 83 ? 0.153 -7.128 21.123 1.00 92.62 83 GLU A N 1
ATOM 592 C CA . GLU A 1 83 ? -1.128 -6.460 20.855 1.00 92.62 83 GLU A CA 1
ATOM 593 C C . GLU A 1 83 ? -1.881 -7.014 19.623 1.00 92.62 83 GLU A C 1
ATOM 595 O O . GLU A 1 83 ? -3.101 -6.856 19.512 1.00 92.62 83 GLU A O 1
ATOM 600 N N . SER A 1 84 ? -1.175 -7.635 18.669 1.00 91.56 84 SER A N 1
ATOM 601 C CA . SER A 1 84 ? -1.741 -8.230 17.448 1.00 91.56 84 SER A CA 1
ATOM 602 C C . SER A 1 84 ? -1.181 -9.627 17.162 1.00 91.56 84 SER A C 1
ATOM 604 O O . SER A 1 84 ? -0.111 -10.007 17.645 1.00 91.56 84 SER A O 1
ATOM 606 N N . LEU A 1 85 ? -1.895 -10.403 16.336 1.00 90.62 85 LEU A N 1
ATOM 607 C CA . LEU A 1 85 ? -1.471 -11.752 15.935 1.00 90.62 85 LEU A CA 1
ATOM 608 C C . LEU A 1 85 ? -0.185 -11.715 15.100 1.00 90.62 85 LEU A C 1
ATOM 610 O O . LEU A 1 85 ? 0.647 -12.613 15.193 1.00 90.62 85 LEU A O 1
ATOM 614 N N . GLU A 1 86 ? -0.018 -10.653 14.317 1.00 93.38 86 GLU A N 1
ATOM 615 C CA . GLU A 1 86 ? 1.123 -10.396 13.443 1.00 93.38 86 GLU A CA 1
ATOM 616 C C . GLU A 1 86 ? 2.342 -9.836 14.197 1.00 93.38 86 GLU A C 1
ATOM 618 O O . GLU A 1 86 ? 3.383 -9.596 13.592 1.00 93.38 86 GLU A O 1
ATOM 623 N N . ARG A 1 87 ? 2.227 -9.651 15.519 1.00 96.50 87 ARG A N 1
ATOM 624 C CA . ARG A 1 87 ? 3.268 -9.133 16.419 1.00 96.50 87 ARG A CA 1
ATOM 625 C C . ARG A 1 87 ? 3.738 -7.703 16.128 1.00 96.50 87 ARG A C 1
ATOM 627 O O . ARG A 1 87 ? 4.871 -7.337 16.439 1.00 96.50 87 ARG A O 1
ATOM 634 N N . VAL A 1 88 ? 2.852 -6.880 15.572 1.00 96.62 88 VAL A N 1
ATOM 635 C CA . VAL A 1 88 ? 3.079 -5.452 15.283 1.00 96.62 88 VAL A CA 1
ATOM 636 C C . VAL A 1 88 ? 2.084 -4.566 16.050 1.00 96.62 88 VAL A C 1
ATOM 638 O O . VAL A 1 88 ? 1.024 -5.059 16.446 1.00 96.62 88 VAL A O 1
ATOM 641 N N . PRO A 1 89 ? 2.363 -3.265 16.252 1.00 96.69 89 PRO A N 1
ATOM 642 C CA . PRO A 1 89 ? 1.411 -2.354 16.894 1.00 96.69 89 PRO A CA 1
ATOM 643 C C . PRO A 1 89 ? 0.047 -2.365 16.199 1.00 96.69 89 PRO A C 1
ATOM 645 O O . PRO A 1 89 ? -0.024 -2.308 14.967 1.00 96.69 89 PRO A O 1
ATOM 648 N N . VAL A 1 90 ? -1.047 -2.388 16.967 1.00 96.44 90 VAL A N 1
ATOM 649 C CA . VAL A 1 90 ? -2.410 -2.442 16.399 1.00 96.44 90 VAL A CA 1
ATOM 650 C C . VAL A 1 90 ? -2.710 -1.234 15.511 1.00 96.44 90 VAL A C 1
ATOM 652 O O . VAL A 1 90 ? -3.320 -1.389 14.454 1.00 96.44 90 VAL A O 1
ATOM 655 N N . SER A 1 91 ? -2.233 -0.043 15.876 1.00 96.69 91 SER A N 1
ATOM 656 C CA . SER A 1 91 ? -2.353 1.160 15.040 1.00 96.69 91 SER A CA 1
ATOM 657 C C . SER A 1 91 ? -1.738 0.972 13.645 1.00 96.69 91 SER A C 1
ATOM 659 O O . SER A 1 91 ? -2.370 1.308 12.639 1.00 96.69 91 SER A O 1
ATOM 661 N N . HIS A 1 92 ? -0.548 0.367 13.570 1.00 97.62 92 HIS A N 1
ATOM 662 C CA . HIS A 1 92 ? 0.119 0.027 12.314 1.00 97.62 92 HIS A CA 1
ATOM 663 C C . HIS A 1 92 ? -0.639 -1.065 11.550 1.00 97.62 92 HIS A C 1
ATOM 665 O O . HIS A 1 92 ? -0.893 -0.907 10.356 1.00 97.62 92 HIS A O 1
ATOM 671 N N . ALA A 1 93 ? -1.048 -2.141 12.229 1.00 96.81 93 ALA A N 1
ATOM 672 C CA . ALA A 1 93 ? -1.790 -3.239 11.610 1.00 96.81 93 ALA A CA 1
ATOM 673 C C . ALA A 1 93 ? -3.087 -2.752 10.941 1.00 96.81 93 ALA A C 1
ATOM 675 O O . ALA A 1 93 ? -3.360 -3.090 9.788 1.00 96.81 93 ALA A O 1
ATOM 676 N N . LEU A 1 94 ? -3.868 -1.920 11.638 1.00 97.25 94 LEU A N 1
ATOM 677 C CA . LEU A 1 94 ? -5.138 -1.396 11.135 1.00 97.25 94 LEU A CA 1
ATOM 678 C C . LEU A 1 94 ? -4.940 -0.419 9.967 1.00 97.25 94 LEU A C 1
ATOM 680 O O . LEU A 1 94 ? -5.645 -0.531 8.964 1.00 97.25 94 LEU A O 1
ATOM 684 N N . ALA A 1 95 ? -3.969 0.498 10.050 1.00 98.00 95 ALA A N 1
ATOM 685 C CA . ALA A 1 95 ? -3.668 1.424 8.954 1.00 98.00 95 ALA A CA 1
ATOM 686 C C . ALA A 1 95 ? -3.200 0.681 7.689 1.00 98.00 95 ALA A C 1
ATOM 688 O O . ALA A 1 95 ? -3.686 0.950 6.589 1.00 98.00 95 ALA A O 1
ATOM 689 N N . THR A 1 96 ? -2.320 -0.312 7.846 1.00 97.94 96 THR A N 1
ATOM 690 C CA . THR A 1 96 ? -1.869 -1.174 6.745 1.00 97.94 96 THR A CA 1
ATOM 691 C C . THR A 1 96 ? -3.037 -1.951 6.141 1.00 97.94 96 THR A C 1
ATOM 693 O O . THR A 1 96 ? -3.201 -1.968 4.920 1.00 97.94 96 THR A O 1
ATOM 696 N N . ARG A 1 97 ? -3.910 -2.529 6.976 1.00 97.06 97 ARG A N 1
ATOM 697 C CA . ARG A 1 97 ? -5.096 -3.269 6.523 1.00 97.06 97 ARG A CA 1
ATOM 698 C C . ARG A 1 97 ? -6.084 -2.390 5.753 1.00 97.06 97 ARG A C 1
ATOM 700 O O . ARG A 1 97 ? -6.616 -2.849 4.744 1.00 97.06 97 ARG A O 1
ATOM 707 N N . LEU A 1 98 ? -6.298 -1.140 6.174 1.00 98.06 98 LEU A N 1
ATOM 708 C CA . LEU A 1 98 ? -7.115 -0.167 5.438 1.00 98.06 98 LEU A CA 1
ATOM 709 C C . LEU A 1 98 ? -6.556 0.081 4.030 1.00 98.06 98 LEU A C 1
ATOM 711 O O . LEU A 1 98 ? -7.299 -0.020 3.056 1.00 98.06 98 LEU A O 1
ATOM 715 N N . CYS A 1 99 ? -5.250 0.338 3.905 1.00 98.12 99 CYS A N 1
ATOM 716 C CA . CYS A 1 99 ? -4.606 0.531 2.603 1.00 98.12 99 CYS A CA 1
ATOM 717 C C . CYS A 1 99 ? -4.684 -0.727 1.724 1.00 98.12 99 CYS A C 1
ATOM 719 O O . CYS A 1 99 ? -4.985 -0.623 0.538 1.00 98.12 99 CYS A O 1
ATOM 721 N N . MET A 1 100 ? -4.466 -1.917 2.295 1.00 97.50 100 MET A N 1
ATOM 722 C CA . MET A 1 100 ? -4.568 -3.185 1.560 1.00 97.50 100 MET A CA 1
ATOM 723 C C . MET A 1 100 ? -5.984 -3.438 1.035 1.00 97.50 100 MET A C 1
ATOM 725 O O . MET A 1 100 ? -6.148 -3.874 -0.105 1.00 97.50 100 MET A O 1
ATOM 729 N N . LEU A 1 101 ? -7.009 -3.165 1.848 1.00 97.88 101 LEU A N 1
ATOM 730 C CA . LEU A 1 101 ? -8.403 -3.313 1.436 1.00 97.88 101 LEU A CA 1
ATOM 731 C C . LEU A 1 101 ? -8.806 -2.260 0.402 1.00 97.88 101 LEU A C 1
ATOM 733 O O . LEU A 1 101 ? -9.459 -2.625 -0.570 1.00 97.88 101 LEU A O 1
ATOM 737 N N . LEU A 1 102 ? -8.359 -1.006 0.544 1.00 98.00 102 LEU A N 1
ATOM 738 C CA . LEU A 1 102 ? -8.555 0.035 -0.470 1.00 98.00 102 LEU A CA 1
ATOM 739 C C . LEU A 1 102 ? -7.980 -0.397 -1.828 1.00 98.00 102 LEU A C 1
ATOM 741 O O . LEU A 1 102 ? -8.634 -0.269 -2.863 1.00 98.00 102 LEU A O 1
ATOM 745 N N . ASP A 1 103 ? -6.768 -0.952 -1.825 1.00 97.06 103 ASP A N 1
ATOM 746 C CA . ASP A 1 103 ? -6.125 -1.437 -3.043 1.00 97.06 103 ASP A CA 1
ATOM 747 C C . ASP A 1 103 ? -6.855 -2.647 -3.637 1.00 97.06 103 ASP A C 1
ATOM 749 O O . ASP A 1 103 ? -6.976 -2.756 -4.858 1.00 97.06 103 ASP A O 1
ATOM 753 N N . LYS A 1 104 ? -7.373 -3.539 -2.785 1.00 97.31 104 LYS A N 1
ATOM 754 C CA . LYS A 1 104 ? -8.167 -4.697 -3.204 1.00 97.31 104 LYS A CA 1
ATOM 755 C C . LYS A 1 104 ? -9.443 -4.261 -3.925 1.00 97.31 104 LYS A C 1
ATOM 757 O O . LYS A 1 104 ? -9.592 -4.615 -5.091 1.00 97.31 104 LYS A O 1
ATOM 762 N N . VAL A 1 105 ? -10.287 -3.452 -3.273 1.00 97.19 105 VAL A N 1
ATOM 763 C CA . VAL A 1 105 ? -11.592 -3.028 -3.823 1.00 97.19 105 VAL A CA 1
ATOM 764 C C . VAL A 1 105 ? -11.459 -2.177 -5.089 1.00 97.19 105 VAL A C 1
ATOM 766 O O . VAL A 1 105 ? -12.359 -2.113 -5.925 1.00 97.19 105 VAL A O 1
ATOM 769 N N . ARG A 1 106 ? -10.313 -1.505 -5.251 1.00 96.44 106 ARG A N 1
ATOM 770 C CA . ARG A 1 106 ? -9.965 -0.794 -6.481 1.00 96.44 106 ARG A CA 1
ATOM 771 C C . ARG A 1 106 ? -9.577 -1.758 -7.602 1.00 96.44 106 ARG A C 1
ATOM 773 O O . ARG A 1 106 ? -9.971 -1.544 -8.744 1.00 96.44 106 ARG A O 1
ATOM 780 N N . ARG A 1 107 ? -8.742 -2.765 -7.315 1.00 94.81 107 ARG A N 1
ATOM 781 C CA . ARG A 1 107 ? -8.212 -3.694 -8.334 1.00 94.81 107 ARG A CA 1
ATOM 782 C C . ARG A 1 107 ? -9.253 -4.700 -8.812 1.00 94.81 107 ARG A C 1
ATOM 784 O O . ARG A 1 107 ? -9.219 -5.060 -9.983 1.00 94.81 107 ARG A O 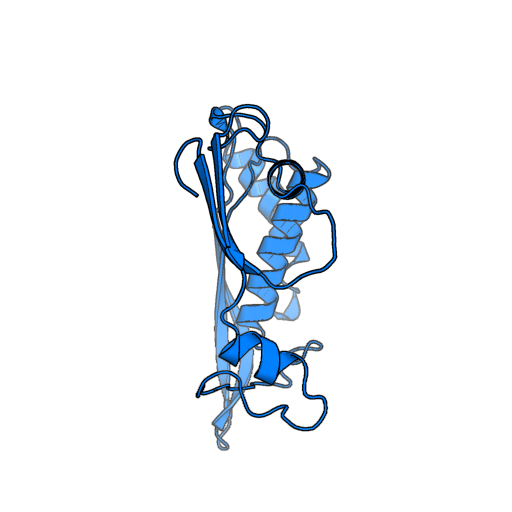1
ATOM 791 N N . ASP A 1 108 ? -10.142 -5.154 -7.933 1.00 95.25 108 ASP A N 1
ATOM 792 C CA . ASP A 1 108 ? -11.251 -6.043 -8.305 1.00 95.25 108 ASP A CA 1
ATOM 793 C C . ASP A 1 108 ? -12.462 -5.284 -8.883 1.00 95.25 108 ASP A C 1
ATOM 795 O O . ASP A 1 108 ? -13.341 -5.899 -9.485 1.00 95.25 108 ASP A O 1
ATOM 799 N N . GLY A 1 109 ? -12.474 -3.951 -8.762 1.00 93.19 109 GLY A N 1
ATOM 800 C CA . GLY A 1 109 ? -13.528 -3.083 -9.280 1.00 93.19 109 GLY A CA 1
ATOM 801 C C . GLY A 1 109 ? -14.794 -3.055 -8.422 1.00 93.19 109 GLY A C 1
ATOM 802 O O . GLY A 1 109 ? -15.810 -2.543 -8.889 1.00 93.19 109 GLY A O 1
ATOM 803 N N . ALA A 1 110 ? -14.757 -3.576 -7.190 1.00 94.94 110 ALA A N 1
ATOM 804 C CA . ALA A 1 110 ? -15.896 -3.579 -6.273 1.00 94.94 110 ALA A CA 1
ATOM 805 C C . ALA A 1 110 ? -16.333 -2.167 -5.840 1.00 94.94 110 ALA A C 1
ATOM 807 O O . ALA A 1 110 ? -17.498 -1.961 -5.494 1.00 94.94 110 ALA A O 1
ATOM 808 N N . VAL A 1 111 ? -15.412 -1.197 -5.888 1.00 94.25 111 VAL A N 1
ATOM 809 C CA . VAL A 1 111 ? -15.686 0.229 -5.668 1.00 94.25 111 VAL A CA 1
ATOM 810 C C . VAL A 1 111 ? -15.238 1.016 -6.899 1.00 94.25 111 VAL A C 1
ATOM 812 O O . VAL A 1 111 ? -14.044 1.196 -7.161 1.00 94.25 111 VAL A O 1
ATOM 815 N N . ALA A 1 112 ? -16.211 1.478 -7.685 1.00 92.62 112 ALA A N 1
ATOM 816 C CA . ALA A 1 112 ? -15.954 2.170 -8.942 1.00 92.62 112 ALA A CA 1
ATOM 817 C C . ALA A 1 112 ? -15.439 3.602 -8.719 1.00 92.62 112 ALA A C 1
ATOM 819 O O . ALA A 1 112 ? -15.774 4.280 -7.751 1.00 92.62 112 ALA A O 1
ATOM 820 N N . GLY A 1 113 ? -14.627 4.096 -9.656 1.00 92.44 113 GLY A N 1
ATOM 821 C CA . GLY A 1 113 ? -14.128 5.474 -9.626 1.00 92.44 113 GLY A CA 1
ATOM 822 C C . GLY A 1 113 ? -12.916 5.706 -8.719 1.00 92.44 113 GLY A C 1
ATOM 823 O O . GLY A 1 113 ? -12.412 6.828 -8.686 1.00 92.44 113 GLY A O 1
ATOM 824 N N . LEU A 1 114 ? -12.396 4.680 -8.038 1.00 95.69 114 LEU A N 1
ATOM 825 C CA . LEU A 1 114 ? -11.116 4.758 -7.331 1.00 95.69 114 LEU A CA 1
ATOM 826 C C . LEU A 1 114 ? -9.930 4.824 -8.302 1.00 95.69 114 LEU A C 1
ATOM 828 O O . LEU A 1 114 ? -9.899 4.169 -9.346 1.00 95.69 114 LEU A O 1
ATOM 832 N N . ARG A 1 115 ? -8.914 5.602 -7.930 1.00 95.81 115 ARG A N 1
ATOM 833 C CA . ARG A 1 115 ? -7.633 5.721 -8.637 1.00 95.81 115 ARG A CA 1
ATOM 834 C C . ARG A 1 115 ? -6.495 5.149 -7.780 1.00 95.81 115 ARG A C 1
ATOM 836 O O . ARG A 1 115 ? -6.666 5.019 -6.570 1.00 95.81 115 ARG A O 1
ATOM 843 N N . PRO A 1 116 ? -5.354 4.763 -8.383 1.00 95.38 116 PRO A N 1
ATOM 844 C CA . PRO A 1 116 ? -4.220 4.245 -7.625 1.00 95.38 116 PRO A CA 1
ATOM 845 C C . PRO A 1 116 ? -3.699 5.230 -6.572 1.00 95.38 116 PRO A C 1
ATOM 847 O O . PRO A 1 116 ? -3.778 6.447 -6.746 1.00 95.38 116 PRO A O 1
ATOM 850 N N . GLY A 1 117 ? -3.116 4.680 -5.507 1.00 92.25 117 GLY A N 1
ATOM 851 C CA . GLY A 1 117 ? -2.601 5.438 -4.371 1.00 92.25 117 GLY A CA 1
ATOM 852 C C . GLY A 1 117 ? -3.594 5.504 -3.213 1.00 92.25 117 GLY A C 1
ATOM 853 O O . GLY A 1 117 ? -4.478 4.662 -3.081 1.00 92.25 117 GLY A O 1
ATOM 854 N N . GLY A 1 118 ? -3.420 6.512 -2.363 1.00 94.88 118 GLY A N 1
ATOM 855 C CA . GLY A 1 118 ? -4.182 6.677 -1.130 1.00 94.88 118 GLY A CA 1
ATOM 856 C C . GLY A 1 118 ? -3.345 6.455 0.120 1.00 94.88 118 GLY A C 1
ATOM 857 O O . GLY A 1 118 ? -2.190 6.033 0.058 1.00 94.88 118 GLY A O 1
ATOM 858 N N . SER A 1 119 ? -3.919 6.819 1.257 1.00 97.56 119 SER A N 1
ATOM 859 C CA . SER A 1 119 ? -3.277 6.695 2.561 1.00 97.56 119 SER A CA 1
ATOM 860 C C . SER A 1 119 ? -4.317 6.481 3.651 1.00 97.56 119 SER A C 1
ATOM 862 O O . SER A 1 119 ? -5.476 6.872 3.508 1.00 97.56 119 SER A O 1
ATOM 864 N N . ALA A 1 120 ? -3.894 5.862 4.747 1.00 98.12 120 ALA A N 1
ATOM 865 C CA . ALA A 1 120 ? -4.717 5.666 5.926 1.00 98.12 120 ALA A CA 1
ATOM 866 C C . ALA A 1 120 ? -3.950 6.075 7.185 1.00 98.12 120 ALA A C 1
ATOM 868 O O . ALA A 1 120 ? -2.734 5.897 7.272 1.00 98.12 120 ALA A O 1
ATOM 869 N N . GLN A 1 121 ? -4.676 6.594 8.168 1.00 98.38 121 GLN A N 1
ATOM 870 C CA . GLN A 1 121 ? -4.165 6.901 9.497 1.00 98.38 121 GLN A CA 1
ATOM 871 C C . GLN A 1 121 ? -5.164 6.402 10.534 1.00 98.38 121 GLN A C 1
ATOM 873 O O . GLN A 1 121 ? -6.363 6.644 10.411 1.00 98.38 121 GLN A O 1
ATOM 878 N N . VAL A 1 122 ? -4.669 5.725 11.567 1.00 98.06 122 VAL A N 1
ATOM 879 C CA . VAL A 1 122 ? -5.490 5.194 12.657 1.00 98.06 122 VAL A CA 1
ATOM 880 C C . VAL A 1 122 ? -4.923 5.683 13.979 1.00 98.06 122 VAL A C 1
ATOM 882 O O . VAL A 1 122 ? -3.732 5.534 14.246 1.00 98.06 122 VAL A O 1
ATOM 885 N N . VAL A 1 123 ? -5.784 6.271 14.803 1.00 98.00 123 VAL A N 1
ATOM 886 C CA . VAL A 1 123 ? -5.465 6.684 16.169 1.00 98.00 123 VAL A CA 1
ATOM 887 C C . VAL A 1 123 ? -6.117 5.694 17.119 1.00 98.00 123 VAL A C 1
ATOM 889 O O . VAL A 1 123 ? -7.340 5.550 17.130 1.00 98.00 123 VAL A O 1
ATOM 892 N N . VAL A 1 124 ? -5.296 5.021 17.920 1.00 97.50 124 VAL A N 1
ATOM 893 C CA . VAL A 1 124 ? -5.730 4.028 18.907 1.00 97.50 124 VAL A CA 1
ATOM 894 C C . VAL A 1 124 ? -5.519 4.606 20.300 1.00 97.50 124 VAL A C 1
ATOM 896 O O . VAL A 1 124 ? -4.492 5.222 20.578 1.00 97.50 124 VAL A O 1
ATOM 899 N N . GLU A 1 125 ? -6.521 4.448 21.155 1.00 97.19 125 GLU A N 1
ATOM 900 C CA . GLU A 1 125 ? -6.414 4.742 22.580 1.00 97.19 125 GLU A CA 1
ATOM 901 C C . GLU A 1 125 ? -5.793 3.540 23.293 1.00 97.19 125 GLU A C 1
ATOM 903 O O . GLU A 1 125 ? -6.207 2.404 23.057 1.00 97.19 125 GLU A O 1
ATOM 908 N N . TYR A 1 126 ? -4.814 3.799 24.155 1.00 96.75 126 TYR A N 1
ATOM 909 C CA . TYR A 1 126 ? -4.056 2.784 24.879 1.00 96.75 126 TYR A CA 1
ATOM 910 C C . TYR A 1 126 ? -4.196 2.976 26.385 1.00 96.75 126 TYR A C 1
ATOM 912 O O . TYR A 1 126 ? -4.178 4.107 26.871 1.00 96.75 126 TYR A O 1
ATOM 920 N N . ALA A 1 127 ? -4.301 1.866 27.111 1.00 96.00 127 ALA A N 1
ATOM 921 C CA . ALA A 1 127 ? -4.138 1.830 28.556 1.00 96.00 127 ALA A CA 1
ATOM 922 C C . ALA A 1 127 ? -2.704 1.402 28.878 1.00 96.00 127 ALA A C 1
ATOM 924 O O . ALA A 1 127 ? -2.218 0.426 28.310 1.00 96.00 127 ALA A O 1
ATOM 925 N N . GLU A 1 128 ? -2.049 2.126 29.779 1.00 96.25 128 GLU A N 1
ATOM 926 C CA . GLU A 1 128 ? -0.701 1.818 30.258 1.00 96.25 128 GLU A CA 1
ATOM 927 C C . GLU A 1 128 ? -0.785 1.105 31.612 1.00 96.25 128 GLU A C 1
ATOM 929 O O . GLU A 1 128 ? -1.504 1.540 32.517 1.00 96.25 128 GLU A O 1
ATOM 934 N N . ALA A 1 129 ? -0.071 -0.008 31.743 1.00 94.31 129 ALA A N 1
ATOM 935 C CA . ALA A 1 129 ? 0.086 -0.724 32.998 1.00 94.31 129 ALA A CA 1
ATOM 936 C C . ALA A 1 129 ? 1.279 -0.179 33.799 1.00 94.31 129 ALA A C 1
ATOM 938 O O . ALA A 1 129 ? 2.163 0.496 33.281 1.00 94.31 129 ALA A O 1
ATOM 939 N N . SER A 1 130 ? 1.336 -0.508 35.090 1.00 95.75 130 SER A N 1
ATOM 940 C CA . SER A 1 130 ? 2.391 -0.036 35.999 1.00 95.75 130 SER A CA 1
ATOM 941 C C . SER A 1 130 ? 3.811 -0.473 35.617 1.00 95.75 130 SER A C 1
ATOM 943 O O . SER A 1 130 ? 4.774 0.113 36.102 1.00 95.75 130 SER A O 1
ATOM 945 N N . ASP A 1 131 ? 3.948 -1.520 34.801 1.00 94.56 131 ASP A N 1
ATOM 946 C CA . ASP A 1 131 ? 5.225 -2.016 34.276 1.00 94.56 131 ASP A CA 1
ATOM 947 C C . ASP A 1 131 ? 5.640 -1.345 32.950 1.00 94.56 131 ASP A C 1
ATOM 949 O O . ASP A 1 131 ? 6.677 -1.693 32.385 1.00 94.56 131 ASP A O 1
ATOM 953 N N . GLY A 1 132 ? 4.850 -0.379 32.467 1.00 92.06 132 GLY A N 1
ATOM 954 C CA . GLY A 1 132 ? 5.062 0.338 31.211 1.00 92.06 132 GLY A CA 1
ATOM 955 C C . GLY A 1 132 ? 4.554 -0.398 29.968 1.00 92.06 132 GLY A C 1
ATOM 956 O O . GLY A 1 132 ? 4.735 0.102 28.857 1.00 92.06 132 GLY A O 1
ATOM 957 N N . SER A 1 133 ? 3.928 -1.573 30.112 1.00 92.31 133 SER A N 1
ATOM 958 C CA . SER A 1 133 ? 3.252 -2.236 28.993 1.00 92.31 133 SER A CA 1
ATOM 959 C C . SER A 1 133 ? 1.976 -1.487 28.599 1.00 92.31 133 SER A C 1
ATOM 961 O O . SER A 1 133 ? 1.341 -0.824 29.422 1.00 92.31 133 SER A O 1
ATOM 963 N N . VAL A 1 134 ? 1.597 -1.573 27.322 1.00 94.25 134 VAL A N 1
ATOM 964 C CA . VAL A 1 134 ? 0.409 -0.899 26.786 1.00 94.25 134 VAL A CA 1
ATOM 965 C C . VAL A 1 134 ? -0.546 -1.899 26.152 1.00 94.25 134 VAL A C 1
ATOM 967 O O . VAL A 1 134 ? -0.125 -2.829 25.470 1.00 94.25 134 VAL A O 1
ATOM 970 N N . ALA A 1 135 ? -1.846 -1.682 26.343 1.00 94.19 135 ALA A N 1
ATOM 971 C CA . ALA A 1 135 ? -2.900 -2.483 25.733 1.00 94.19 135 ALA A CA 1
ATOM 972 C C . ALA A 1 135 ? -3.869 -1.589 24.940 1.00 94.19 135 ALA A C 1
ATOM 974 O O . ALA A 1 135 ? -4.306 -0.554 25.458 1.00 94.19 135 ALA A O 1
ATOM 975 N N . PRO A 1 136 ? -4.222 -1.950 23.693 1.00 95.62 136 PRO A N 1
ATOM 976 C CA . PRO A 1 136 ? -5.144 -1.170 22.881 1.00 95.62 136 PRO A CA 1
ATOM 977 C C . PRO A 1 136 ? -6.561 -1.282 23.450 1.00 95.62 136 PRO A C 1
ATOM 979 O O . PRO A 1 136 ? -7.072 -2.379 23.663 1.00 95.62 136 PRO A O 1
ATOM 982 N N . VAL A 1 137 ? -7.207 -0.139 23.664 1.00 95.31 137 VAL A N 1
ATOM 983 C CA . VAL A 1 137 ? -8.564 -0.050 24.221 1.00 95.31 137 VAL A CA 1
ATOM 984 C C . VAL A 1 137 ? -9.591 0.045 23.099 1.00 95.31 137 VAL A C 1
ATOM 986 O O . VAL A 1 137 ? -10.508 -0.764 23.024 1.00 95.31 137 VAL A O 1
ATOM 989 N N . ARG A 1 138 ? -9.439 1.035 22.212 1.00 96.19 138 ARG A N 1
ATOM 990 C CA . ARG A 1 138 ? -10.373 1.304 21.106 1.00 96.19 138 ARG A CA 1
ATOM 991 C C . ARG A 1 138 ? -9.732 2.153 20.018 1.00 96.19 138 ARG A C 1
ATOM 993 O O . ARG A 1 138 ? -8.731 2.834 20.253 1.00 96.19 138 ARG A O 1
ATOM 1000 N N . VAL A 1 139 ? -10.349 2.190 18.843 1.00 97.25 139 VAL A N 1
ATOM 1001 C CA . VAL A 1 139 ? -9.987 3.146 17.792 1.00 97.25 139 VAL A CA 1
ATOM 1002 C C . VAL A 1 139 ? -10.680 4.474 18.083 1.00 97.25 139 VAL A C 1
ATOM 1004 O O . VAL A 1 139 ? -11.902 4.571 18.119 1.00 97.25 139 VAL A O 1
ATOM 1007 N N . ARG A 1 140 ? -9.889 5.527 18.296 1.00 97.12 140 ARG A N 1
ATOM 1008 C CA . ARG A 1 140 ? -10.403 6.882 18.522 1.00 97.12 140 ARG A CA 1
ATOM 1009 C C . ARG A 1 140 ? -10.831 7.543 17.217 1.00 97.12 140 ARG A C 1
ATOM 1011 O O . ARG A 1 140 ? -11.844 8.235 17.186 1.00 97.12 140 ARG A O 1
ATOM 1018 N N . SER A 1 141 ? -10.035 7.380 16.167 1.00 96.56 141 SER A N 1
ATOM 1019 C CA . SER A 1 141 ? -10.344 7.899 14.837 1.00 96.56 141 SER A CA 1
ATOM 1020 C C . SER A 1 141 ? -9.599 7.123 13.758 1.00 96.56 141 SER A C 1
ATOM 1022 O O . SER A 1 141 ? -8.493 6.624 13.974 1.00 96.56 141 SER A O 1
ATOM 1024 N N . ALA A 1 142 ? -10.211 7.051 12.579 1.00 96.50 142 ALA A N 1
ATOM 1025 C CA . ALA A 1 142 ? -9.593 6.546 11.366 1.00 96.50 142 ALA A CA 1
ATOM 1026 C C . ALA A 1 142 ? -9.809 7.561 10.240 1.00 96.50 142 ALA A C 1
ATOM 1028 O O . ALA A 1 142 ? -10.906 8.091 10.074 1.00 96.50 142 ALA A O 1
ATOM 1029 N N . LEU A 1 143 ? -8.753 7.833 9.484 1.00 97.25 143 LEU A N 1
ATOM 1030 C CA . LEU A 1 143 ? -8.767 8.687 8.305 1.00 97.25 143 LEU A CA 1
ATOM 1031 C C . LEU A 1 143 ? -8.350 7.846 7.103 1.00 97.25 143 LEU A C 1
ATOM 1033 O O . LEU A 1 143 ? -7.335 7.153 7.163 1.00 97.25 143 LEU A O 1
ATOM 1037 N N . LEU A 1 144 ? -9.112 7.938 6.016 1.00 97.31 144 LEU A N 1
ATOM 1038 C CA . LEU A 1 144 ? -8.811 7.289 4.746 1.00 97.31 144 LEU A CA 1
ATOM 1039 C C . LEU A 1 144 ? -8.825 8.341 3.638 1.00 97.31 144 LEU A C 1
ATOM 1041 O O . LEU A 1 144 ? -9.846 8.978 3.387 1.00 97.31 144 LEU A O 1
ATOM 1045 N N . HIS A 1 145 ? -7.693 8.515 2.967 1.00 96.62 145 HIS A N 1
ATOM 1046 C CA . HIS A 1 145 ? -7.587 9.313 1.756 1.00 96.62 145 HIS A CA 1
ATOM 1047 C C . HIS A 1 145 ? -7.575 8.381 0.546 1.00 96.62 145 HIS A C 1
ATOM 1049 O O . HIS A 1 145 ? -6.630 7.615 0.351 1.00 96.62 145 HIS A O 1
ATOM 1055 N N . ALA A 1 146 ? -8.613 8.473 -0.283 1.00 96.25 146 ALA A N 1
ATOM 1056 C CA . ALA A 1 146 ? -8.791 7.648 -1.470 1.00 96.25 146 ALA A CA 1
ATOM 1057 C C . ALA A 1 146 ? -8.865 8.534 -2.730 1.00 96.25 146 ALA A C 1
ATOM 1059 O O . ALA A 1 146 ? -9.858 9.243 -2.922 1.00 96.25 146 ALA A O 1
ATOM 1060 N N . PRO A 1 147 ? -7.834 8.523 -3.597 1.00 95.06 147 PRO A N 1
ATOM 1061 C CA . PRO A 1 147 ? -7.880 9.206 -4.882 1.00 95.06 147 PRO A CA 1
ATOM 1062 C C . PRO A 1 147 ? -9.045 8.690 -5.727 1.00 95.06 147 PRO A C 1
ATOM 1064 O O . PRO A 1 147 ? -9.247 7.482 -5.851 1.00 95.06 147 PRO A O 1
ATOM 1067 N N . ARG A 1 148 ? -9.797 9.605 -6.340 1.00 94.12 148 ARG A N 1
ATOM 1068 C CA . ARG A 1 148 ? -10.984 9.270 -7.133 1.00 94.12 148 ARG A CA 1
ATOM 1069 C C . ARG A 1 148 ? -11.013 9.989 -8.470 1.00 94.12 148 ARG A C 1
ATOM 1071 O O . ARG A 1 148 ? -10.353 11.011 -8.657 1.00 94.12 148 ARG A O 1
ATOM 1078 N N . ALA A 1 149 ? -11.794 9.453 -9.395 1.00 93.88 149 ALA A N 1
ATOM 1079 C CA . ALA A 1 149 ? -12.125 10.124 -10.635 1.00 93.88 149 ALA A CA 1
ATOM 1080 C C . ALA A 1 149 ? -12.992 11.379 -10.366 1.00 93.88 149 ALA A C 1
ATOM 1082 O O . ALA A 1 149 ? -13.759 11.395 -9.393 1.00 93.88 149 ALA A O 1
ATOM 1083 N N . PRO A 1 150 ? -12.866 12.447 -11.180 1.00 90.88 150 PRO A N 1
ATOM 1084 C CA . PRO A 1 150 ? -13.607 13.696 -10.982 1.00 90.88 150 PRO A CA 1
ATOM 1085 C C . PRO A 1 150 ? -15.129 13.515 -10.966 1.00 90.88 150 PRO A C 1
ATOM 1087 O O . PRO A 1 150 ? -15.822 14.183 -10.203 1.00 90.88 150 PRO A O 1
ATOM 1090 N N . ASP A 1 151 ? -15.626 12.581 -11.772 1.00 91.69 151 ASP A N 1
ATOM 1091 C CA . ASP A 1 151 ? -17.031 12.222 -11.966 1.00 91.69 151 ASP A CA 1
ATOM 1092 C C . ASP A 1 151 ? -17.587 11.265 -10.895 1.00 91.69 151 ASP A C 1
ATOM 1094 O O . ASP A 1 151 ? -18.800 11.059 -10.819 1.00 91.69 151 ASP A O 1
ATOM 1098 N N . ALA A 1 152 ? -16.734 10.712 -10.025 1.00 91.56 152 ALA A N 1
ATOM 1099 C CA . ALA A 1 152 ? -17.175 9.854 -8.929 1.00 91.56 152 ALA A CA 1
ATOM 1100 C C . ALA A 1 152 ? -17.974 10.654 -7.883 1.00 91.56 152 ALA A C 1
ATOM 1102 O O . ALA A 1 152 ? -17.512 11.678 -7.369 1.00 91.56 152 ALA A O 1
ATOM 1103 N N . LYS A 1 153 ? -19.168 10.169 -7.522 1.00 92.00 153 LYS A N 1
ATOM 1104 C CA . LYS A 1 153 ? -20.015 10.798 -6.497 1.00 92.00 153 LYS A CA 1
ATOM 1105 C C . LYS A 1 153 ? -19.424 10.560 -5.108 1.00 92.00 153 LYS A C 1
ATOM 1107 O O . LYS A 1 153 ? -19.363 9.419 -4.660 1.00 92.00 153 LYS A O 1
ATOM 1112 N N . ALA A 1 154 ? -19.026 11.636 -4.429 1.00 88.81 154 ALA A N 1
ATOM 1113 C CA . ALA A 1 154 ? -18.330 11.560 -3.143 1.00 88.81 154 ALA A CA 1
ATOM 1114 C C . ALA A 1 154 ? -19.128 10.796 -2.072 1.00 88.81 154 ALA A C 1
ATOM 1116 O O . ALA A 1 154 ? -18.583 9.894 -1.453 1.00 88.81 154 ALA A O 1
ATOM 1117 N N . GLU A 1 155 ? -20.420 11.094 -1.924 1.00 91.06 155 GLU A N 1
ATOM 1118 C CA . GLU A 1 155 ? -21.299 10.473 -0.917 1.00 91.06 155 GLU A CA 1
ATOM 1119 C C . GLU A 1 155 ? -21.453 8.957 -1.123 1.00 91.06 155 GLU A C 1
ATOM 1121 O O . GLU A 1 155 ? -21.424 8.179 -0.170 1.00 91.06 155 GLU A O 1
ATOM 1126 N N . GLN A 1 156 ? -21.588 8.524 -2.381 1.00 92.44 156 GLN A N 1
ATOM 1127 C CA . GLN A 1 156 ? -21.686 7.103 -2.716 1.00 92.44 156 GLN A CA 1
ATOM 1128 C C . GLN A 1 156 ? -20.365 6.388 -2.429 1.00 92.44 156 GLN A C 1
ATOM 1130 O O . GLN A 1 156 ? -20.359 5.321 -1.819 1.00 92.44 156 GLN A O 1
ATOM 1135 N N . LEU A 1 157 ? -19.251 7.000 -2.839 1.00 93.81 157 LEU A N 1
ATOM 1136 C CA . LEU A 1 157 ? -17.919 6.448 -2.636 1.00 93.81 157 LEU A CA 1
ATOM 1137 C C . LEU A 1 157 ? -17.584 6.334 -1.145 1.00 93.81 157 LEU A C 1
ATOM 1139 O O . LEU A 1 157 ? -17.025 5.333 -0.716 1.00 93.81 157 LEU A O 1
ATOM 1143 N N . GLU A 1 158 ? -17.954 7.333 -0.346 1.00 94.38 158 GLU A N 1
ATOM 1144 C CA . GLU A 1 158 ? -17.768 7.315 1.103 1.00 94.38 158 GLU A CA 1
ATOM 1145 C C . GLU A 1 158 ? -18.504 6.135 1.741 1.00 94.38 158 GLU A C 1
ATOM 1147 O O . GLU A 1 158 ? -17.903 5.370 2.496 1.00 94.38 158 GLU A O 1
ATOM 1152 N N . LYS A 1 159 ? -19.776 5.926 1.383 1.00 95.81 159 LYS A N 1
ATOM 1153 C CA . LYS A 1 159 ? -20.561 4.796 1.887 1.00 95.81 159 LYS A CA 1
ATOM 1154 C C . LYS A 1 159 ? -19.941 3.45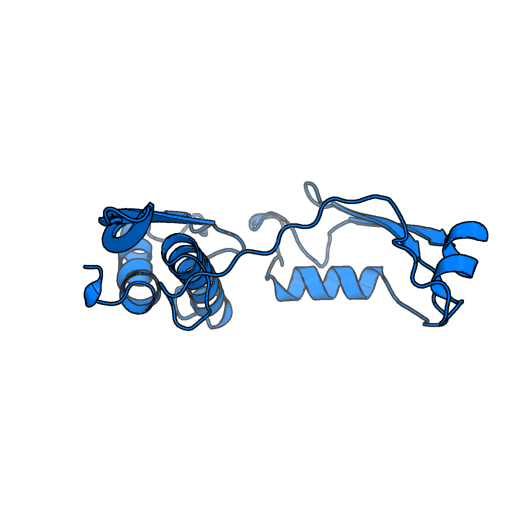1 1.501 1.00 95.81 159 LYS A C 1
ATOM 1156 O O . LYS A 1 159 ? -19.784 2.577 2.351 1.00 95.81 159 LYS A O 1
ATOM 1161 N N . GLU A 1 160 ? -19.556 3.298 0.238 1.00 96.56 160 GLU A N 1
ATOM 1162 C CA . GLU A 1 160 ? -18.912 2.079 -0.257 1.00 96.56 160 GLU A CA 1
ATOM 1163 C C . GLU A 1 160 ? -17.575 1.809 0.442 1.00 96.56 160 GLU A C 1
ATOM 1165 O O . GLU A 1 160 ? -17.305 0.674 0.828 1.00 96.56 160 GLU A O 1
ATOM 1170 N N . LEU A 1 161 ? -16.758 2.840 0.671 1.00 96.81 161 LEU A N 1
ATOM 1171 C CA . LEU A 1 161 ? -15.498 2.710 1.402 1.00 96.81 161 LEU A CA 1
ATOM 1172 C C . LEU A 1 161 ? -15.725 2.365 2.876 1.00 96.81 161 LEU A C 1
ATOM 1174 O O . LEU A 1 161 ? -14.993 1.543 3.427 1.00 96.81 161 LEU A O 1
ATOM 1178 N N . ILE A 1 162 ? -16.742 2.932 3.525 1.00 95.75 162 ILE A N 1
ATOM 1179 C CA . ILE A 1 162 ? -17.085 2.558 4.899 1.00 95.75 162 ILE A CA 1
ATOM 1180 C C . ILE A 1 162 ? -17.433 1.068 4.963 1.00 95.75 162 ILE A C 1
ATOM 1182 O O . ILE A 1 162 ? -16.873 0.342 5.786 1.00 95.75 162 ILE A O 1
ATOM 1186 N N . ASP A 1 163 ? -18.309 0.601 4.076 1.00 96.19 163 ASP A N 1
ATOM 1187 C CA . ASP A 1 163 ? -18.836 -0.761 4.131 1.00 96.19 163 ASP A CA 1
ATOM 1188 C C . ASP A 1 163 ? -17.829 -1.816 3.641 1.00 96.19 163 ASP A C 1
ATOM 1190 O O . ASP A 1 163 ? -17.743 -2.896 4.227 1.00 96.19 163 ASP A O 1
ATOM 1194 N N . GLN A 1 164 ? -17.037 -1.512 2.609 1.00 97.00 164 GLN A N 1
ATOM 1195 C CA . GLN A 1 164 ? -16.119 -2.471 1.981 1.00 97.00 164 GLN A CA 1
ATOM 1196 C C . GLN A 1 164 ? -14.665 -2.367 2.469 1.00 97.00 164 GLN A C 1
ATOM 1198 O O . GLN A 1 164 ? -13.904 -3.325 2.319 1.00 97.00 164 GLN A O 1
ATOM 1203 N N . VAL A 1 165 ? -14.261 -1.237 3.061 1.00 97.31 165 VAL A N 1
ATOM 1204 C CA . VAL A 1 165 ? -12.876 -0.999 3.511 1.00 97.31 165 VAL A CA 1
ATOM 1205 C C . VAL A 1 165 ? -12.807 -0.782 5.018 1.00 97.31 165 VAL A C 1
ATOM 1207 O O . VAL A 1 165 ? -12.099 -1.525 5.693 1.00 97.31 165 VAL A O 1
ATOM 1210 N N . VAL A 1 166 ? -13.546 0.182 5.576 1.00 96.25 166 VAL A N 1
ATOM 1211 C CA . VAL A 1 166 ? -13.393 0.571 6.991 1.00 96.25 166 VAL A CA 1
ATOM 1212 C C . VAL A 1 166 ? -13.947 -0.488 7.943 1.00 96.25 166 VAL A C 1
ATOM 1214 O O . VAL A 1 166 ? -13.203 -0.972 8.797 1.00 96.25 166 VAL A O 1
ATOM 1217 N N . ARG A 1 167 ? -15.214 -0.899 7.787 1.00 94.94 167 ARG A N 1
ATOM 1218 C CA . ARG A 1 167 ? -15.830 -1.925 8.652 1.00 94.94 167 ARG A CA 1
ATOM 1219 C C . ARG A 1 167 ? -15.081 -3.265 8.597 1.00 94.94 167 ARG A C 1
ATOM 1221 O O . ARG A 1 167 ? -14.848 -3.842 9.653 1.00 94.94 167 ARG A O 1
ATOM 1228 N N . PRO A 1 168 ? -14.636 -3.771 7.427 1.00 95.56 168 PRO A N 1
ATOM 1229 C CA . PRO A 1 168 ? -13.871 -5.016 7.380 1.00 95.56 168 PRO A CA 1
ATOM 1230 C C . PRO A 1 168 ? -12.424 -4.867 7.871 1.00 95.56 168 PRO A C 1
ATOM 1232 O O . PRO A 1 168 ? -11.786 -5.873 8.200 1.00 95.56 168 PRO A O 1
ATOM 1235 N N . ALA A 1 169 ? -11.870 -3.648 7.890 1.00 95.19 169 ALA A N 1
ATOM 1236 C CA . ALA A 1 169 ? -10.527 -3.386 8.404 1.00 95.19 169 ALA A CA 1
ATOM 1237 C C . ALA A 1 169 ? -10.479 -3.300 9.928 1.00 95.19 169 ALA A C 1
ATOM 1239 O O . ALA A 1 169 ? -9.506 -3.774 10.511 1.00 95.19 169 ALA A O 1
ATOM 1240 N N . ILE A 1 170 ? -11.492 -2.688 10.549 1.00 94.00 170 ILE A N 1
ATOM 1241 C CA . ILE A 1 170 ? -11.530 -2.382 11.981 1.00 94.00 170 ILE A CA 1
ATOM 1242 C C . ILE A 1 170 ? -12.503 -3.347 12.676 1.00 94.00 170 ILE A C 1
ATOM 1244 O O . ILE A 1 170 ? -13.713 -3.178 12.556 1.00 94.00 170 ILE A O 1
ATOM 1248 N N . PRO A 1 171 ? -12.000 -4.363 13.403 1.00 88.69 171 PRO A N 1
ATOM 1249 C CA . PRO A 1 171 ? -12.841 -5.284 14.162 1.00 88.69 171 PRO A CA 1
ATOM 1250 C C . PRO A 1 171 ? -13.749 -4.571 15.171 1.00 88.69 171 PRO A C 1
ATOM 1252 O O . PRO A 1 171 ? -13.303 -3.640 15.840 1.00 88.69 171 PRO A O 1
ATOM 1255 N N . GLU A 1 172 ? -14.964 -5.088 15.375 1.00 87.56 172 GLU A N 1
ATOM 1256 C CA . GLU A 1 172 ? -15.957 -4.521 16.309 1.00 87.56 172 GLU A CA 1
ATOM 1257 C C . GLU A 1 172 ? -15.442 -4.369 17.744 1.00 87.56 172 GLU A C 1
ATOM 1259 O O . GLU A 1 172 ? -15.844 -3.450 18.440 1.00 87.56 172 GLU A O 1
ATOM 1264 N N . ARG A 1 173 ? -14.496 -5.212 18.181 1.00 84.06 173 ARG A N 1
ATOM 1265 C CA . ARG A 1 173 ? -13.864 -5.089 19.509 1.00 84.06 173 ARG A CA 1
ATOM 1266 C C . ARG A 1 173 ? -13.121 -3.764 19.732 1.00 84.06 173 ARG A C 1
ATOM 1268 O O . ARG A 1 173 ? -12.762 -3.472 20.862 1.00 84.06 173 ARG A O 1
ATOM 1275 N N . PHE A 1 174 ? -12.815 -3.030 18.661 1.00 81.56 174 PHE A N 1
ATOM 1276 C CA . PHE A 1 174 ? -12.186 -1.711 18.716 1.00 81.56 174 PHE A CA 1
ATOM 1277 C C . PHE A 1 174 ? -13.171 -0.567 18.412 1.00 81.56 174 PHE A C 1
ATOM 1279 O O . PHE A 1 174 ? -12.723 0.582 18.335 1.00 81.56 174 PHE A O 1
ATOM 1286 N N . GLY A 1 175 ? -14.452 -0.889 18.187 1.00 56.50 175 GLY A N 1
ATOM 1287 C CA . GLY A 1 175 ? -15.544 0.034 17.867 1.00 56.50 175 GLY A CA 1
ATOM 1288 C C . GLY A 1 175 ? -16.285 0.552 19.089 1.00 56.50 175 GLY A C 1
ATOM 1289 O O . GLY A 1 175 ? -16.299 -0.145 20.126 1.00 56.50 175 GLY A O 1
#

Organism: NCBI:txid1333877

Sequence (175 aa):
AKSSMVMLLGEACTKASVSYEQAIREAVKAVGYDSDDKGLDWRTMNVIVAIEASSPDLAFRAAAEDAAGAGQPCVACGYATDESLERVPVSHALATRLCMLLDKVRRDGAVAGLRPGGSAQVVVEYAEASDGSVAPVRVRSALLHAPRAPDAKAEQLEKELIDQVVRPAIPERFG

pLDDT: mean 90.13, std 11.28, range [52.62, 98.38]

Secondary structure (DSSP, 8-state):
-BTTEEEEEEE---SS---HHHHHHHHHHHHT-EEGGGTEETTT-EEEEEEEPPPHHHHHHHH-TT----SS---------SSSTTSS-HHHHHHHHHHHHHHHHHHS-SSTTB-S--EEEEEEEEEEPTTS-EEEEEEEEEEEE--B-TTS-HHHHHHHHIIIIIHHHS-GGG-

InterPro domains:
  IPR002133 S-adenosylmethionine synthetase [PTHR11964] (2-173)
  IPR022628 S-adenosylmethionine synthetase, N-terminal [PF00438] (2-56)
  IPR022629 S-adenosylmethionine synthetase, central domain [PF02772] (68-172)
  IPR022636 S-adenosylmethionine synthetase superfamily [SSF55973] (2-60)
  IPR022636 S-adenosylmethionine synthetase superfamily [SSF55973] (66-173)